Protein AF-A0A968VU97-F1 (afdb_monomer_lite)

Radius of gyration: 23.93 Å; chains: 1; bounding box: 60×37×75 Å

Secondary structure (DSSP, 8-state):
--HHHHHHHT--SS-HHHHHHHHHHHHHHHHHHHHHHHHHHHHHHHHHHHHHTT-HHHHHHHHHHTHIIIIIHHHHHSTT-TTHHHHHHHHHHHHHHHHHHHHHHHHHT-GGGG--------PPPGGGS--

pLDDT: mean 70.29, std 8.07, range [49.28, 83.94]

Structure (mmCIF, N/CA/C/O backbone):
data_AF-A0A968VU97-F1
#
_entry.id   AF-A0A968VU97-F1
#
loop_
_atom_site.group_PDB
_at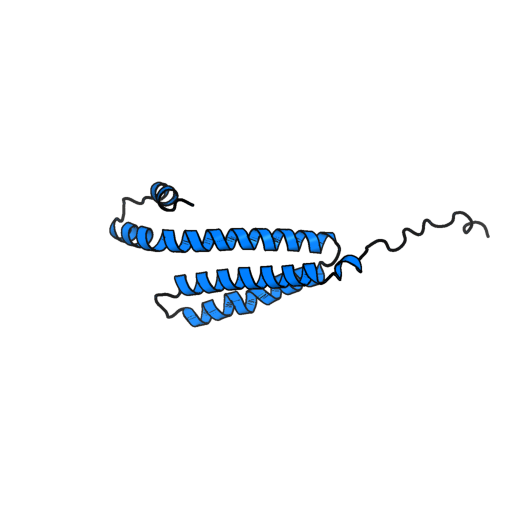om_site.id
_atom_site.type_symbol
_atom_site.label_atom_id
_atom_site.label_alt_id
_atom_site.label_comp_id
_atom_site.label_asym_id
_atom_site.label_entity_id
_atom_site.label_seq_id
_atom_site.pdbx_PDB_ins_code
_atom_site.Cartn_x
_atom_site.Cartn_y
_atom_site.Cartn_z
_atom_site.occupancy
_atom_site.B_iso_or_equiv
_atom_site.auth_seq_id
_atom_site.auth_comp_id
_atom_site.auth_asym_id
_atom_site.auth_atom_id
_atom_site.pdbx_PDB_model_num
ATOM 1 N N . MET A 1 1 ? -7.920 -6.107 -16.362 1.00 58.81 1 MET A N 1
ATOM 2 C CA . MET A 1 1 ? -7.309 -4.889 -16.942 1.00 58.81 1 MET A CA 1
ATOM 3 C C . MET A 1 1 ? -6.445 -5.296 -18.123 1.00 58.81 1 MET A C 1
ATOM 5 O O . MET A 1 1 ? -5.657 -6.215 -17.953 1.00 58.81 1 MET A O 1
ATOM 9 N N . ILE A 1 2 ? -6.636 -4.694 -19.302 1.00 72.19 2 ILE A N 1
ATOM 10 C CA . ILE A 1 2 ? -5.919 -5.023 -20.550 1.00 72.19 2 ILE A CA 1
ATOM 11 C C . ILE A 1 2 ? -4.697 -4.090 -20.650 1.00 72.19 2 ILE A C 1
ATOM 13 O O . ILE A 1 2 ? -4.873 -2.933 -21.028 1.00 72.19 2 ILE A O 1
ATOM 17 N N . PRO A 1 3 ? -3.468 -4.524 -20.306 1.00 67.75 3 PRO A N 1
ATOM 18 C CA . PRO A 1 3 ? -2.323 -3.613 -20.186 1.00 67.75 3 PRO A CA 1
ATOM 19 C C . PRO A 1 3 ? -1.901 -3.005 -21.530 1.00 67.75 3 PRO A C 1
ATOM 21 O O . PRO A 1 3 ? -1.489 -1.851 -21.584 1.00 67.75 3 PRO A O 1
ATOM 24 N N . GLY A 1 4 ? -2.064 -3.759 -22.624 1.00 69.88 4 GLY A N 1
ATOM 25 C CA . GLY A 1 4 ? -1.716 -3.307 -23.974 1.00 69.88 4 GLY A CA 1
ATOM 26 C C . GLY A 1 4 ? -2.559 -2.130 -24.468 1.00 69.88 4 GLY A C 1
ATOM 27 O O . GLY A 1 4 ? -2.049 -1.292 -25.205 1.00 69.88 4 GLY A O 1
ATOM 28 N N . PHE A 1 5 ? -3.814 -2.016 -24.015 1.00 78.94 5 PHE A N 1
ATOM 29 C CA . PHE A 1 5 ? -4.671 -0.883 -24.368 1.00 78.94 5 PHE A CA 1
ATOM 30 C C . PHE A 1 5 ? -4.112 0.427 -23.800 1.00 78.94 5 PHE A C 1
ATOM 32 O O . PHE A 1 5 ? -3.886 1.370 -24.550 1.00 78.94 5 PHE A O 1
ATOM 39 N N . TYR A 1 6 ? -3.791 0.458 -22.503 1.00 74.12 6 TYR A N 1
ATOM 40 C CA . TYR A 1 6 ? -3.219 1.647 -21.863 1.00 74.12 6 TYR A CA 1
ATOM 41 C C . TYR A 1 6 ? -1.857 2.023 -22.455 1.00 74.12 6 TYR A C 1
ATOM 43 O O . TYR A 1 6 ? -1.601 3.199 -22.690 1.00 74.12 6 TYR A O 1
ATOM 51 N N . LEU A 1 7 ? -1.007 1.036 -22.758 1.00 73.88 7 LEU A N 1
ATOM 52 C CA . LEU A 1 7 ? 0.313 1.292 -23.339 1.00 73.88 7 LEU A CA 1
ATOM 53 C C . LEU A 1 7 ? 0.226 1.854 -24.761 1.00 73.88 7 LEU A C 1
ATOM 55 O O . LEU A 1 7 ? 0.999 2.740 -25.104 1.00 73.88 7 LEU A O 1
ATOM 59 N N . SER A 1 8 ? -0.749 1.435 -25.569 1.00 77.50 8 SER A N 1
ATOM 60 C CA . SER A 1 8 ? -0.921 1.992 -26.918 1.00 77.50 8 SER A CA 1
ATOM 61 C C . SER A 1 8 ? -1.153 3.511 -26.930 1.00 77.50 8 SER A C 1
ATOM 63 O O . SER A 1 8 ? -0.751 4.175 -27.882 1.00 77.50 8 SER A O 1
ATOM 65 N N . TRP A 1 9 ? -1.715 4.074 -25.853 1.00 78.56 9 TRP A N 1
ATOM 66 C CA . TRP A 1 9 ? -1.969 5.513 -25.736 1.00 78.56 9 TRP A CA 1
ATOM 67 C C . TRP A 1 9 ? -0.723 6.324 -25.348 1.00 78.56 9 TRP A C 1
ATOM 69 O O . TRP A 1 9 ? -0.604 7.488 -25.719 1.00 78.56 9 TRP A O 1
ATOM 79 N N . PHE A 1 10 ? 0.233 5.700 -24.652 1.00 77.19 10 PHE A N 1
ATOM 80 C CA . PHE A 1 10 ? 1.510 6.308 -24.255 1.00 77.19 10 PHE A CA 1
ATOM 81 C C . PHE A 1 10 ? 2.669 5.926 -25.188 1.00 77.19 10 PHE A C 1
ATOM 83 O O . PHE A 1 10 ? 3.834 6.088 -24.819 1.00 77.19 10 PHE A O 1
ATOM 90 N N . LYS A 1 11 ? 2.362 5.407 -26.385 1.00 72.44 11 LYS A N 1
ATOM 91 C CA . LYS A 1 11 ? 3.356 4.986 -27.375 1.00 72.44 11 LYS A CA 1
ATOM 92 C C . LYS A 1 11 ? 4.265 6.162 -27.731 1.00 72.44 11 LYS A C 1
ATOM 94 O O . LYS A 1 11 ? 3.832 7.128 -28.353 1.00 72.44 11 LYS A O 1
ATOM 99 N N . ASN A 1 12 ? 5.534 6.059 -27.349 1.00 70.88 12 ASN A N 1
ATOM 100 C CA . ASN A 1 12 ? 6.556 7.034 -27.704 1.00 70.88 12 ASN A CA 1
ATOM 101 C C . ASN A 1 12 ? 7.355 6.517 -28.910 1.00 70.88 12 ASN A C 1
ATOM 103 O O . ASN A 1 12 ? 8.052 5.511 -28.804 1.00 70.88 12 ASN A O 1
ATOM 107 N N . GLU A 1 13 ? 7.240 7.193 -30.056 1.00 69.81 13 GLU A N 1
ATOM 108 C CA . GLU A 1 13 ? 7.937 6.811 -31.295 1.00 69.81 13 GLU A CA 1
ATOM 109 C C . GLU A 1 13 ? 9.366 7.366 -31.393 1.00 69.81 13 GLU A C 1
ATOM 111 O O . GLU A 1 13 ? 10.133 6.920 -32.241 1.00 69.81 13 GLU A O 1
ATOM 116 N N . GLN A 1 14 ? 9.759 8.300 -30.518 1.00 70.56 14 GLN A N 1
ATOM 117 C CA . GLN A 1 14 ? 11.082 8.930 -30.573 1.00 70.56 14 GLN A CA 1
ATOM 118 C C . GLN A 1 14 ? 12.211 8.022 -30.063 1.00 70.56 14 GLN A C 1
ATOM 120 O O . GLN A 1 14 ? 13.355 8.235 -30.443 1.00 70.56 14 GLN A O 1
ATOM 125 N N . ASN A 1 15 ? 11.920 7.016 -29.224 1.00 76.00 15 ASN A N 1
ATOM 126 C CA . ASN A 1 15 ? 12.930 6.116 -28.650 1.00 76.00 15 ASN A CA 1
ATOM 127 C C . ASN A 1 15 ? 12.418 4.665 -28.569 1.00 76.00 15 ASN A C 1
ATOM 129 O O . ASN A 1 15 ? 11.873 4.237 -27.547 1.00 76.00 15 ASN A O 1
ATOM 133 N N . ALA A 1 16 ? 12.608 3.900 -29.647 1.00 75.62 16 ALA A N 1
ATOM 134 C CA . ALA A 1 16 ? 12.099 2.530 -29.777 1.00 75.62 16 ALA A CA 1
ATOM 135 C C . ALA A 1 16 ? 12.702 1.539 -28.757 1.00 75.62 16 ALA A C 1
ATOM 137 O O . ALA A 1 16 ? 11.986 0.673 -28.251 1.00 75.62 16 ALA A O 1
ATOM 138 N N . ASP A 1 17 ? 13.979 1.694 -28.396 1.00 76.81 17 ASP A N 1
ATOM 139 C CA . ASP A 1 17 ? 14.662 0.790 -27.456 1.00 76.81 17 ASP A CA 1
ATOM 140 C C . ASP A 1 17 ? 14.136 0.929 -26.020 1.00 76.81 17 ASP A C 1
ATOM 142 O O . ASP A 1 17 ? 13.897 -0.062 -25.327 1.00 76.81 17 ASP A O 1
ATOM 146 N N . LEU A 1 18 ? 13.875 2.165 -25.582 1.00 76.25 18 LEU A N 1
ATOM 147 C CA . LEU A 1 18 ? 13.240 2.434 -24.289 1.00 76.25 18 LEU A CA 1
ATOM 148 C C . LEU A 1 18 ? 11.792 1.932 -24.270 1.00 76.25 18 LEU A C 1
ATOM 150 O O . LEU A 1 18 ? 11.339 1.374 -23.268 1.00 76.25 18 LEU A O 1
ATOM 154 N N . TRP A 1 19 ? 11.071 2.070 -25.387 1.00 78.00 19 TRP A N 1
ATOM 155 C CA . TRP A 1 19 ? 9.699 1.581 -25.513 1.00 78.00 19 TRP A CA 1
ATOM 156 C C . TRP A 1 19 ? 9.597 0.056 -25.344 1.00 78.00 19 TRP A C 1
ATOM 158 O O . TRP A 1 19 ? 8.695 -0.429 -24.654 1.00 78.00 19 TRP A O 1
ATOM 168 N N . ALA A 1 20 ? 10.547 -0.706 -25.896 1.00 77.50 20 ALA A N 1
ATOM 169 C CA . ALA A 1 20 ? 10.601 -2.162 -25.743 1.00 77.50 20 ALA A CA 1
ATOM 170 C C . ALA A 1 20 ? 10.803 -2.600 -24.277 1.00 77.50 20 ALA A C 1
ATOM 172 O O . ALA A 1 20 ? 10.163 -3.549 -23.807 1.00 77.50 20 ALA A O 1
ATOM 173 N N . GLN A 1 21 ? 11.635 -1.875 -23.522 1.00 78.19 21 GLN A N 1
ATOM 174 C CA . GLN A 1 21 ? 11.842 -2.138 -22.093 1.00 78.19 21 GLN A CA 1
ATOM 175 C C . GLN A 1 21 ? 10.579 -1.828 -21.273 1.00 78.19 21 GLN A C 1
ATOM 177 O O . GLN A 1 21 ? 10.150 -2.641 -20.448 1.00 78.19 21 GLN A O 1
ATOM 182 N N . VAL A 1 22 ? 9.917 -0.699 -21.550 1.00 78.88 22 VAL A N 1
ATOM 183 C CA . VAL A 1 22 ? 8.667 -0.306 -20.874 1.00 78.88 22 VAL A CA 1
ATOM 184 C C . VAL A 1 22 ? 7.542 -1.304 -21.151 1.00 78.88 22 VAL A C 1
ATOM 186 O O . VAL A 1 22 ? 6.847 -1.705 -20.216 1.00 78.88 22 VAL A O 1
ATOM 189 N N . MET A 1 23 ? 7.394 -1.772 -22.394 1.00 79.69 23 MET A N 1
ATOM 190 C CA . MET A 1 23 ? 6.393 -2.783 -22.769 1.00 79.69 23 MET A CA 1
ATOM 191 C C . MET A 1 23 ? 6.556 -4.107 -22.010 1.00 79.69 23 MET A C 1
ATOM 193 O O . MET A 1 23 ? 5.571 -4.817 -21.805 1.00 79.69 23 MET A O 1
ATOM 197 N N . THR A 1 24 ? 7.770 -4.421 -21.552 1.00 80.31 24 THR A N 1
ATOM 198 C CA . THR A 1 24 ? 8.055 -5.636 -20.777 1.00 80.31 24 THR A CA 1
ATOM 199 C C . THR A 1 24 ? 7.721 -5.456 -19.292 1.00 80.31 24 THR A C 1
ATOM 201 O O . THR A 1 24 ? 7.135 -6.342 -18.670 1.00 80.31 24 THR A O 1
ATOM 204 N N . ILE A 1 25 ? 8.049 -4.297 -18.715 1.00 79.19 25 ILE A N 1
ATOM 205 C CA . ILE A 1 25 ? 7.934 -4.049 -17.268 1.00 79.19 25 ILE A CA 1
ATOM 206 C C . ILE A 1 25 ? 6.532 -3.551 -16.880 1.00 79.19 25 ILE A C 1
ATOM 208 O O . ILE A 1 25 ? 5.955 -3.994 -15.879 1.00 79.19 25 ILE A O 1
ATOM 212 N N . ALA A 1 26 ? 5.952 -2.649 -17.674 1.00 81.00 26 ALA A N 1
ATOM 213 C CA . ALA A 1 26 ? 4.712 -1.955 -17.339 1.00 81.00 26 ALA A CA 1
ATOM 214 C C . ALA A 1 26 ? 3.513 -2.890 -17.081 1.00 81.00 26 ALA A C 1
ATOM 216 O O . ALA A 1 26 ? 2.810 -2.663 -16.094 1.00 81.00 26 ALA A O 1
ATOM 217 N N . PRO A 1 27 ? 3.272 -3.971 -17.857 1.00 81.81 27 PRO A N 1
ATOM 218 C CA . PRO A 1 27 ? 2.150 -4.871 -17.592 1.00 81.81 27 PRO A CA 1
ATOM 219 C C . PRO A 1 27 ? 2.220 -5.555 -16.222 1.00 81.81 27 PRO A C 1
ATOM 221 O O . PRO A 1 27 ? 1.178 -5.806 -15.613 1.00 81.81 27 PRO A O 1
ATOM 224 N N . GLY A 1 28 ? 3.429 -5.867 -15.741 1.00 80.31 28 GLY A N 1
ATOM 225 C CA . GLY A 1 28 ? 3.643 -6.471 -14.426 1.00 80.31 28 GLY A CA 1
ATOM 226 C C . GLY A 1 28 ? 3.283 -5.503 -13.302 1.00 80.31 28 GLY A C 1
ATOM 227 O O . GLY A 1 28 ? 2.497 -5.843 -12.418 1.00 80.31 28 GLY A O 1
ATOM 228 N N . ILE A 1 29 ? 3.778 -4.268 -13.395 1.00 78.62 29 ILE A N 1
ATOM 229 C CA . ILE A 1 29 ? 3.506 -3.220 -12.406 1.00 78.62 29 ILE A CA 1
ATOM 230 C C . ILE A 1 29 ? 2.021 -2.837 -12.411 1.00 78.62 29 ILE A C 1
ATOM 232 O O . ILE A 1 29 ? 1.416 -2.759 -11.346 1.00 78.62 29 ILE A O 1
ATOM 236 N N . LEU A 1 30 ? 1.386 -2.696 -13.581 1.00 82.31 30 LEU A N 1
ATOM 237 C CA . LEU A 1 30 ? -0.046 -2.377 -13.696 1.00 82.31 30 LEU A CA 1
ATOM 238 C C . LEU A 1 30 ? -0.947 -3.397 -12.984 1.00 82.31 30 LEU A C 1
ATOM 240 O O . LEU A 1 30 ? -1.944 -3.011 -12.376 1.00 82.31 30 LEU A O 1
ATOM 244 N N . LYS A 1 31 ? -0.605 -4.692 -13.025 1.00 81.25 31 LYS A N 1
ATOM 245 C CA . LYS A 1 31 ? -1.348 -5.724 -12.279 1.00 81.25 31 LYS A CA 1
ATOM 246 C C . LYS A 1 31 ? -1.209 -5.537 -10.769 1.00 81.25 31 LYS A C 1
ATOM 248 O O . LYS A 1 31 ? -2.206 -5.641 -10.058 1.00 81.25 31 LYS A O 1
ATOM 253 N N . ILE A 1 32 ? 0.000 -5.244 -10.289 1.00 76.62 32 ILE A N 1
ATOM 254 C CA . ILE A 1 32 ? 0.259 -5.004 -8.862 1.00 76.62 32 ILE A CA 1
ATOM 255 C C . ILE A 1 32 ? -0.480 -3.744 -8.397 1.00 76.62 32 ILE A C 1
ATOM 257 O O . ILE A 1 32 ? -1.167 -3.785 -7.378 1.00 76.62 32 ILE A O 1
ATOM 261 N N . VAL A 1 33 ? -0.420 -2.664 -9.181 1.00 81.62 33 VAL A N 1
ATOM 262 C CA . VAL A 1 33 ? -1.140 -1.407 -8.926 1.00 81.62 33 VAL A CA 1
ATOM 263 C C . VAL A 1 33 ? -2.643 -1.648 -8.831 1.00 81.62 33 VAL A C 1
ATOM 265 O O . VAL A 1 33 ? -3.275 -1.166 -7.900 1.0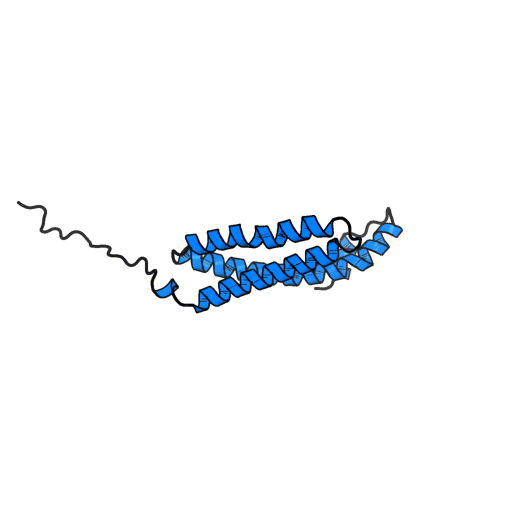0 81.62 33 VAL A O 1
ATOM 268 N N . ALA A 1 34 ? -3.220 -2.438 -9.739 1.00 83.94 34 ALA A N 1
ATOM 269 C CA . ALA A 1 34 ? -4.649 -2.741 -9.717 1.00 83.94 34 ALA A CA 1
ATOM 270 C C . ALA A 1 34 ? -5.092 -3.416 -8.408 1.00 83.94 34 ALA A C 1
ATOM 272 O O . ALA A 1 34 ? -6.112 -3.044 -7.826 1.00 83.94 34 ALA A O 1
ATOM 273 N N . ILE A 1 35 ? -4.314 -4.396 -7.937 1.00 82.38 35 ILE A N 1
ATOM 274 C CA . ILE A 1 35 ? -4.572 -5.097 -6.672 1.00 82.38 35 ILE A CA 1
ATOM 275 C C . ILE A 1 35 ? -4.395 -4.135 -5.494 1.00 82.38 35 ILE A C 1
ATOM 277 O O . ILE A 1 35 ? -5.244 -4.090 -4.603 1.00 82.38 35 ILE A O 1
ATOM 281 N N . PHE A 1 36 ? -3.327 -3.336 -5.512 1.00 79.56 36 PHE A N 1
ATOM 282 C CA . PHE A 1 36 ? -3.058 -2.318 -4.502 1.00 79.56 36 PHE A CA 1
ATOM 283 C C . PHE A 1 36 ? -4.217 -1.321 -4.378 1.00 79.56 36 PHE A C 1
ATOM 285 O O . PHE A 1 36 ? -4.722 -1.121 -3.279 1.00 79.56 36 PHE A O 1
ATOM 292 N N . THR A 1 37 ? -4.707 -0.760 -5.486 1.00 82.62 37 THR A N 1
ATOM 293 C CA . THR A 1 37 ? -5.814 0.208 -5.479 1.00 82.62 37 THR A CA 1
ATOM 294 C C . THR A 1 37 ? -7.125 -0.402 -4.976 1.00 82.62 37 THR A C 1
ATOM 296 O O . THR A 1 37 ? -7.892 0.269 -4.281 1.00 82.62 37 THR A O 1
ATOM 299 N N . ALA A 1 38 ? -7.395 -1.675 -5.284 1.00 83.69 38 ALA A N 1
ATOM 300 C CA . ALA A 1 38 ? -8.569 -2.370 -4.757 1.00 83.69 38 ALA A CA 1
ATOM 301 C C . ALA A 1 38 ? -8.500 -2.517 -3.226 1.00 83.69 38 ALA A C 1
ATOM 303 O O . ALA A 1 38 ? -9.479 -2.235 -2.534 1.00 83.69 38 ALA A O 1
ATOM 304 N N . LEU A 1 39 ? -7.338 -2.907 -2.694 1.00 79.44 39 LEU A N 1
ATOM 305 C CA . LEU A 1 39 ? -7.109 -2.999 -1.249 1.00 79.44 39 LEU A CA 1
ATOM 306 C C . LEU A 1 39 ? -7.163 -1.623 -0.573 1.00 79.44 39 LEU A C 1
ATOM 308 O O . LEU A 1 39 ? -7.816 -1.478 0.458 1.00 79.44 39 LEU A O 1
ATOM 312 N N . ASP A 1 40 ? -6.555 -0.606 -1.183 1.00 80.00 40 ASP A N 1
ATOM 313 C CA . ASP A 1 40 ? -6.571 0.775 -0.692 1.00 80.00 40 ASP A CA 1
ATOM 314 C C . ASP A 1 40 ? -8.005 1.327 -0.588 1.00 80.00 40 ASP A C 1
ATOM 316 O O . ASP A 1 40 ? -8.391 1.932 0.413 1.00 80.00 40 ASP A O 1
ATOM 320 N N . SER A 1 41 ? -8.860 0.996 -1.558 1.00 82.25 41 SER A N 1
ATOM 321 C CA . SER A 1 41 ? -10.280 1.370 -1.530 1.00 82.25 41 SER A CA 1
ATOM 322 C C . SER A 1 41 ? -11.042 0.736 -0.356 1.00 82.25 41 SER A C 1
ATOM 324 O O . SER A 1 41 ? -11.916 1.375 0.241 1.00 82.25 41 SER A O 1
ATOM 326 N N . ILE A 1 42 ? -10.720 -0.514 0.003 1.00 80.25 42 ILE A N 1
ATOM 327 C CA . ILE A 1 42 ? -11.310 -1.206 1.163 1.00 80.25 42 ILE A CA 1
ATOM 328 C C . ILE A 1 42 ? -10.805 -0.570 2.463 1.00 80.25 42 ILE A C 1
ATOM 330 O O . ILE A 1 42 ? -11.602 -0.275 3.359 1.00 80.25 42 ILE A O 1
ATOM 334 N N . TYR A 1 43 ? -9.497 -0.315 2.549 1.00 78.19 43 TYR A N 1
ATOM 335 C CA . TYR A 1 43 ? -8.863 0.385 3.665 1.00 78.19 43 TYR A CA 1
ATOM 336 C C . TYR A 1 43 ? -9.529 1.741 3.941 1.00 78.19 43 TYR A C 1
ATOM 338 O O . TYR A 1 43 ? -9.886 2.035 5.089 1.00 78.19 43 TYR A O 1
ATOM 346 N N . LEU A 1 44 ? -9.748 2.545 2.896 1.00 79.00 44 LEU A N 1
ATOM 347 C CA . LEU A 1 44 ? -10.391 3.853 3.004 1.00 79.00 44 LEU A CA 1
ATOM 348 C C . LEU A 1 44 ? -11.840 3.738 3.483 1.00 79.00 44 LEU A C 1
ATOM 350 O O . LEU A 1 44 ? -12.216 4.437 4.422 1.00 79.00 44 LEU A O 1
ATOM 354 N N . ASN A 1 45 ? -12.635 2.827 2.911 1.00 81.88 45 ASN A N 1
ATOM 355 C CA . ASN A 1 45 ? -14.026 2.613 3.331 1.00 81.88 45 ASN A CA 1
ATOM 356 C C . ASN A 1 45 ? -14.137 2.266 4.820 1.00 81.88 45 ASN A C 1
ATOM 358 O O . ASN A 1 45 ? -14.912 2.888 5.550 1.00 81.88 45 ASN A O 1
ATOM 362 N N . ILE A 1 46 ? -13.328 1.310 5.288 1.00 73.38 46 ILE A N 1
ATOM 363 C CA . ILE A 1 46 ? -13.307 0.925 6.702 1.00 73.38 46 ILE A CA 1
ATOM 364 C C . ILE A 1 46 ? -12.858 2.118 7.553 1.00 73.38 46 ILE A C 1
ATOM 366 O O . ILE A 1 46 ? -13.512 2.449 8.538 1.00 73.38 46 ILE A O 1
ATOM 370 N N . S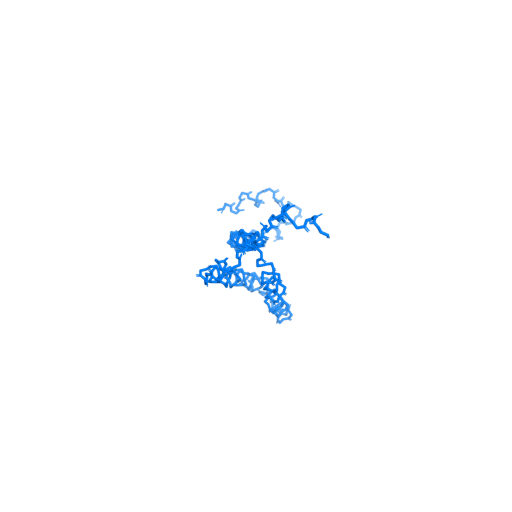ER A 1 47 ? -11.803 2.823 7.147 1.00 73.19 47 SER A N 1
ATOM 371 C CA . SER A 1 47 ? -11.304 4.005 7.857 1.00 73.19 47 SER A CA 1
ATOM 372 C C . SER A 1 47 ? -12.360 5.106 8.005 1.00 73.19 47 SER A C 1
ATOM 374 O O . SER A 1 47 ? -12.486 5.684 9.086 1.00 73.19 47 SER A O 1
ATOM 376 N N . PHE A 1 48 ? -13.138 5.394 6.959 1.00 76.25 48 PHE A N 1
ATOM 377 C CA . PHE A 1 48 ? -14.237 6.360 7.027 1.00 76.25 48 PHE A CA 1
ATOM 378 C C . PHE A 1 48 ? -15.373 5.874 7.931 1.00 76.25 48 PHE A C 1
ATOM 380 O O . PHE A 1 48 ? -15.884 6.665 8.725 1.00 76.25 48 PHE A O 1
ATOM 387 N N . ALA A 1 49 ? -15.702 4.579 7.898 1.00 76.56 49 ALA A N 1
ATOM 388 C CA . ALA A 1 49 ? -16.683 3.989 8.806 1.00 76.56 49 ALA A CA 1
ATOM 389 C C . ALA A 1 49 ? -16.256 4.093 10.289 1.00 76.56 49 ALA A C 1
ATOM 391 O O . ALA A 1 49 ? -17.080 4.467 11.122 1.00 76.56 49 ALA A O 1
ATOM 392 N N . LEU A 1 50 ? -14.979 3.833 10.631 1.00 70.19 50 LEU A N 1
ATOM 393 C CA . LEU A 1 50 ? -14.436 4.039 11.998 1.00 70.19 50 LEU A CA 1
ATOM 394 C C . LEU A 1 50 ? -14.534 5.492 12.432 1.00 70.19 50 LEU A C 1
ATOM 396 O O . LEU A 1 50 ? -14.978 5.786 13.543 1.00 70.19 50 LEU A O 1
ATOM 400 N N . LYS A 1 51 ? -14.090 6.398 11.559 1.00 71.31 51 LYS A N 1
ATOM 401 C CA . LYS A 1 51 ? -14.065 7.827 11.861 1.00 71.31 51 LYS A CA 1
ATOM 402 C C . LYS A 1 51 ? -15.482 8.364 12.093 1.00 71.31 51 LYS A C 1
ATOM 404 O O . LYS A 1 51 ? -15.660 9.164 13.004 1.00 71.31 51 LYS A O 1
ATOM 409 N N . GLY A 1 52 ? -16.478 7.879 11.344 1.00 66.44 52 GLY A N 1
ATOM 410 C CA . GLY A 1 52 ? -17.892 8.229 11.531 1.00 66.44 52 GLY A CA 1
ATOM 411 C C . GLY A 1 52 ? -18.516 7.699 12.830 1.00 66.44 52 GLY A C 1
ATOM 412 O O . GLY A 1 52 ? -19.435 8.319 13.351 1.00 66.44 52 GLY A O 1
ATOM 413 N N . ALA A 1 53 ? -17.997 6.599 13.388 1.00 67.94 53 ALA A N 1
ATOM 414 C CA . ALA A 1 53 ? -18.464 6.018 14.652 1.00 67.94 53 ALA A CA 1
ATOM 415 C C . ALA A 1 53 ? -17.803 6.626 15.911 1.00 67.94 53 ALA A C 1
ATOM 417 O O . ALA A 1 53 ? -18.166 6.261 17.025 1.00 67.94 53 ALA A O 1
ATOM 418 N N . GLY A 1 54 ? -16.826 7.531 15.757 1.00 62.22 54 GLY A N 1
ATOM 419 C CA . GLY A 1 54 ? -16.133 8.200 16.867 1.00 62.22 54 GLY A CA 1
ATOM 420 C C . GLY A 1 54 ? -14.769 7.609 17.264 1.00 62.22 54 GLY A C 1
ATOM 421 O O . GLY A 1 54 ? -14.046 8.243 18.031 1.00 62.22 54 GLY A O 1
ATOM 422 N N . ASP A 1 55 ? -14.342 6.468 16.700 1.00 65.12 55 ASP A N 1
ATOM 423 C CA . ASP A 1 55 ? -13.001 5.882 16.929 1.00 65.12 55 ASP A CA 1
ATOM 424 C C . ASP A 1 55 ? -11.969 6.464 15.935 1.00 65.12 55 ASP A C 1
ATOM 426 O O . ASP A 1 55 ? -11.365 5.775 15.110 1.00 65.12 55 ASP A O 1
ATOM 430 N N . THR A 1 56 ? -11.793 7.788 15.967 1.00 65.94 56 THR A N 1
ATOM 431 C CA . THR A 1 56 ? -10.858 8.521 15.088 1.00 65.94 56 THR A CA 1
ATOM 432 C C . THR A 1 56 ? -9.396 8.368 15.511 1.00 65.94 56 THR A C 1
ATOM 434 O O . THR A 1 56 ? -8.499 8.409 14.666 1.00 65.94 56 THR A O 1
ATOM 437 N N . ARG A 1 57 ? -9.132 8.172 16.809 1.00 65.75 57 ARG A N 1
ATOM 438 C CA . ARG A 1 57 ? -7.768 8.093 17.362 1.00 65.75 57 ARG A CA 1
ATOM 439 C C . ARG A 1 57 ? -7.037 6.825 16.930 1.00 65.75 57 ARG A C 1
ATOM 441 O O . ARG A 1 57 ? -5.856 6.900 16.597 1.00 65.75 57 ARG A O 1
ATOM 448 N N . PHE A 1 58 ? -7.727 5.685 16.889 1.00 67.44 58 PHE A N 1
ATOM 449 C CA . PHE A 1 58 ? -7.106 4.424 16.489 1.00 67.44 58 PHE A CA 1
ATOM 450 C C . PHE A 1 58 ? -6.758 4.408 14.995 1.00 67.44 58 PHE A C 1
ATOM 452 O O . PHE A 1 58 ? -5.634 4.065 14.634 1.00 67.44 58 PHE A O 1
ATOM 459 N N . VAL A 1 59 ? -7.683 4.842 14.130 1.00 68.69 59 VAL A N 1
ATOM 460 C CA . VAL A 1 59 ? -7.453 4.888 12.672 1.00 68.69 59 VAL A CA 1
ATOM 461 C C . VAL A 1 59 ? -6.281 5.790 12.330 1.00 68.69 59 VAL A C 1
ATOM 463 O O . VAL A 1 59 ? -5.400 5.385 11.581 1.00 68.69 59 VAL A O 1
ATOM 466 N N . SER A 1 60 ? -6.256 7.002 12.886 1.00 69.75 60 SER A N 1
ATOM 467 C CA . SER A 1 60 ? -5.192 7.965 12.601 1.00 69.75 60 SER A CA 1
ATOM 468 C C . SER A 1 60 ? -3.834 7.487 13.123 1.00 69.75 60 SER A C 1
ATOM 470 O O . SER A 1 60 ? -2.831 7.684 12.445 1.00 69.75 60 SER A O 1
ATOM 472 N N . GLY A 1 61 ? -3.791 6.804 14.274 1.00 72.81 61 GLY A N 1
ATOM 473 C CA . GLY A 1 61 ? -2.558 6.208 14.798 1.00 72.81 61 GLY A CA 1
ATOM 474 C C . GLY A 1 61 ? -2.013 5.090 13.906 1.00 72.81 61 GLY A C 1
ATOM 475 O O . GLY A 1 61 ? -0.834 5.095 13.561 1.00 72.81 61 GLY A O 1
ATOM 476 N N . VAL A 1 62 ? -2.871 4.165 13.467 1.00 71.00 62 VAL A N 1
ATOM 477 C CA . VAL A 1 62 ? -2.482 3.074 12.554 1.00 71.00 62 VAL A CA 1
ATOM 478 C C . VAL A 1 62 ? -2.064 3.626 11.185 1.00 71.00 62 VAL A C 1
ATOM 480 O O . VAL A 1 62 ? -1.031 3.225 10.653 1.00 71.00 62 VAL A O 1
ATOM 483 N N . ALA A 1 63 ? -2.802 4.600 10.650 1.00 71.56 63 ALA A N 1
ATOM 484 C CA . ALA A 1 63 ? -2.488 5.253 9.381 1.00 71.56 63 ALA A CA 1
ATOM 485 C C . ALA A 1 63 ? -1.147 6.008 9.391 1.00 71.56 63 ALA A C 1
ATOM 487 O O . ALA A 1 63 ? -0.552 6.182 8.335 1.00 71.56 63 ALA A O 1
ATOM 488 N N . LEU A 1 64 ? -0.671 6.464 10.555 1.00 71.75 64 LEU A N 1
ATOM 489 C CA . LEU A 1 64 ? 0.617 7.154 10.697 1.00 71.75 64 LEU A CA 1
ATOM 490 C C . LEU A 1 64 ? 1.774 6.198 10.998 1.00 71.75 64 LEU A C 1
ATOM 492 O O . LEU A 1 64 ? 2.866 6.368 10.459 1.00 71.75 64 LEU A O 1
ATOM 496 N N . ILE A 1 65 ? 1.547 5.196 11.849 1.00 75.50 65 ILE A N 1
ATOM 497 C CA . ILE A 1 65 ? 2.612 4.316 12.349 1.00 75.50 65 ILE A CA 1
ATOM 498 C C . ILE A 1 65 ? 2.949 3.212 11.352 1.00 75.50 65 ILE A C 1
ATOM 500 O O . ILE A 1 65 ? 4.118 2.886 11.195 1.00 75.50 65 ILE A O 1
ATOM 504 N N . VAL A 1 66 ? 1.958 2.621 10.682 1.00 70.62 66 VAL A N 1
ATOM 505 C CA . VAL A 1 66 ? 2.189 1.463 9.804 1.00 70.62 66 VAL A CA 1
ATOM 506 C C . VAL A 1 66 ? 2.942 1.824 8.508 1.00 70.62 66 VAL A C 1
ATOM 508 O O . VAL A 1 66 ? 3.802 1.035 8.121 1.00 70.62 66 VAL A O 1
ATOM 511 N N . PRO A 1 67 ? 2.731 2.976 7.833 1.00 69.19 67 PRO A N 1
ATOM 512 C CA . PRO A 1 67 ? 3.495 3.280 6.620 1.00 69.19 67 PRO A CA 1
ATOM 513 C C . PRO A 1 67 ? 4.980 3.549 6.880 1.00 69.19 67 PRO A C 1
ATOM 515 O O . PRO A 1 67 ? 5.797 3.296 6.001 1.00 69.19 67 PRO A O 1
ATOM 518 N N . TRP A 1 68 ? 5.362 4.004 8.075 1.00 69.25 68 TRP A N 1
ATOM 519 C CA . TRP A 1 68 ? 6.759 4.306 8.405 1.00 69.25 68 TRP A CA 1
ATOM 520 C C . TRP A 1 68 ? 7.709 3.103 8.244 1.00 69.25 68 TRP A C 1
ATOM 522 O O . TRP A 1 68 ? 8.612 3.172 7.413 1.00 69.25 68 TRP A O 1
ATOM 532 N N . PRO A 1 69 ? 7.529 1.970 8.945 1.00 68.62 69 PRO A N 1
ATOM 533 C CA . PRO A 1 69 ? 8.410 0.816 8.795 1.00 68.62 69 PRO A CA 1
ATOM 534 C C . PRO A 1 69 ? 8.221 0.102 7.451 1.00 68.62 69 PRO A C 1
ATOM 536 O O . PRO A 1 69 ? 9.159 -0.511 6.954 1.00 68.62 69 PRO A O 1
ATOM 539 N N . PHE A 1 70 ? 7.035 0.182 6.842 1.00 66.81 70 PHE A N 1
ATOM 540 C CA . PHE A 1 70 ? 6.744 -0.547 5.608 1.00 66.81 70 PHE A CA 1
ATOM 541 C C . PHE A 1 70 ? 7.128 0.191 4.323 1.00 66.81 70 PHE A C 1
ATOM 543 O O . PHE A 1 70 ? 7.394 -0.476 3.329 1.00 66.81 70 PHE A O 1
ATOM 550 N N . MET A 1 71 ? 7.185 1.526 4.315 1.00 65.25 71 MET A N 1
ATOM 551 C CA . MET A 1 71 ? 7.691 2.290 3.167 1.00 65.25 71 MET A CA 1
ATOM 552 C C . MET A 1 71 ? 9.145 2.728 3.338 1.00 65.25 71 MET A C 1
ATOM 554 O O . MET A 1 71 ? 9.907 2.641 2.381 1.00 65.25 71 MET A O 1
ATOM 558 N N . VAL A 1 72 ? 9.558 3.188 4.525 1.00 68.75 72 VAL A N 1
ATOM 559 C CA . VAL A 1 72 ? 10.894 3.794 4.703 1.00 68.75 72 VAL A CA 1
ATOM 560 C C . VAL A 1 72 ? 11.994 2.731 4.727 1.00 68.75 72 VAL A C 1
ATOM 562 O O . VAL A 1 72 ? 13.049 2.906 4.122 1.00 68.75 72 VAL A O 1
ATOM 565 N N . LEU A 1 73 ? 11.740 1.606 5.395 1.00 68.06 73 LEU A N 1
ATOM 566 C CA . LEU A 1 73 ? 12.730 0.553 5.621 1.00 68.06 73 LEU A CA 1
ATOM 567 C C . LEU A 1 73 ? 13.117 -0.196 4.328 1.00 68.06 73 LEU A C 1
ATOM 569 O O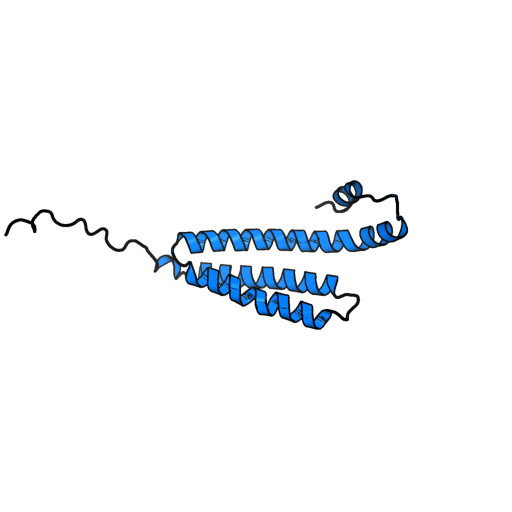 . LEU A 1 73 ? 14.314 -0.287 4.050 1.00 68.06 73 LEU A O 1
ATOM 573 N N . PRO A 1 74 ? 12.175 -0.662 3.478 1.00 65.31 74 PRO A N 1
ATOM 574 C CA . PRO A 1 74 ? 12.544 -1.300 2.214 1.00 65.31 74 PRO A CA 1
ATOM 575 C C . PRO A 1 74 ? 13.114 -0.310 1.190 1.00 65.31 74 PRO A C 1
ATOM 577 O O . PRO A 1 74 ? 14.043 -0.671 0.472 1.00 65.31 74 PRO A O 1
ATOM 580 N N . ALA A 1 75 ? 12.645 0.945 1.160 1.00 65.94 75 ALA A N 1
ATOM 581 C CA . ALA A 1 75 ? 13.189 1.961 0.255 1.00 65.94 75 ALA A CA 1
ATOM 582 C C . ALA A 1 75 ? 14.668 2.272 0.543 1.00 65.94 75 ALA A C 1
ATOM 584 O O . ALA A 1 75 ? 15.451 2.474 -0.384 1.00 65.94 75 ALA A O 1
ATOM 585 N N . PHE A 1 76 ? 15.064 2.276 1.819 1.00 67.56 76 PHE A N 1
ATOM 586 C CA . PHE A 1 76 ? 16.454 2.510 2.204 1.00 67.56 76 PHE A CA 1
ATOM 587 C C . PHE A 1 76 ? 17.347 1.288 1.945 1.00 67.56 76 PHE A C 1
ATOM 589 O O . PHE A 1 76 ? 18.474 1.438 1.480 1.00 67.56 76 PHE A O 1
ATOM 596 N N . LEU A 1 77 ? 16.842 0.078 2.214 1.00 66.62 77 LEU A N 1
ATOM 597 C CA . LEU A 1 77 ? 17.629 -1.158 2.140 1.00 66.62 77 LEU A CA 1
ATOM 598 C C . LEU A 1 77 ? 17.810 -1.691 0.709 1.00 66.62 77 LEU A C 1
ATOM 600 O O . LEU A 1 77 ? 18.756 -2.425 0.444 1.00 66.62 77 LEU A O 1
ATOM 604 N N . MET A 1 78 ? 16.903 -1.349 -0.210 1.00 66.94 78 MET A N 1
ATOM 605 C CA . MET A 1 78 ? 16.879 -1.908 -1.568 1.00 66.94 78 MET A CA 1
ATOM 606 C C . MET A 1 78 ? 17.431 -0.965 -2.636 1.00 66.94 78 MET A C 1
ATOM 608 O O . MET A 1 78 ? 17.411 -1.332 -3.806 1.00 66.94 78 MET A O 1
ATOM 612 N N . ARG A 1 79 ? 17.935 0.222 -2.272 1.00 65.56 79 ARG A N 1
ATOM 613 C CA . ARG A 1 79 ? 18.382 1.235 -3.246 1.00 65.56 79 ARG A CA 1
ATOM 614 C C . ARG A 1 79 ? 19.466 0.727 -4.214 1.00 65.56 79 ARG A C 1
ATOM 616 O O . ARG A 1 79 ? 19.567 1.240 -5.320 1.00 65.56 79 ARG A O 1
ATOM 623 N N . ASP A 1 80 ? 20.266 -0.250 -3.783 1.00 70.12 80 ASP A N 1
ATOM 624 C CA . ASP A 1 80 ? 21.443 -0.740 -4.510 1.00 70.12 80 ASP A CA 1
ATOM 625 C C . ASP A 1 80 ? 21.146 -1.998 -5.368 1.00 70.12 80 ASP A C 1
ATOM 627 O O . ASP A 1 80 ? 22.056 -2.564 -5.969 1.00 70.12 80 ASP A O 1
ATOM 631 N N . LEU A 1 81 ? 19.887 -2.460 -5.440 1.00 70.75 81 LEU A N 1
ATOM 632 C CA . LEU A 1 81 ? 19.482 -3.651 -6.206 1.00 70.75 81 LEU A CA 1
ATOM 633 C C . LEU A 1 81 ? 18.810 -3.272 -7.539 1.00 70.75 81 LEU A C 1
ATOM 635 O O . LEU A 1 81 ? 17.850 -2.510 -7.556 1.00 70.75 81 LEU A O 1
ATOM 639 N N . GLU A 1 82 ? 19.203 -3.885 -8.660 1.00 63.41 82 GLU A N 1
ATOM 640 C CA . GLU A 1 82 ? 18.566 -3.644 -9.977 1.00 63.41 82 GLU A CA 1
ATOM 641 C C . GLU A 1 82 ? 17.063 -4.006 -10.011 1.00 63.41 82 GLU A C 1
ATOM 643 O O . GLU A 1 82 ? 16.291 -3.447 -10.788 1.00 63.41 82 GLU A O 1
ATOM 648 N N . GLN A 1 83 ? 16.608 -4.900 -9.125 1.00 63.84 83 GLN A N 1
ATOM 649 C CA . GLN A 1 83 ? 15.196 -5.281 -8.963 1.00 63.84 83 GLN A CA 1
ATOM 650 C C . GLN A 1 83 ? 14.454 -4.471 -7.882 1.00 63.84 83 GLN A C 1
ATOM 652 O O . GLN A 1 83 ? 13.325 -4.823 -7.517 1.00 63.84 83 GLN A O 1
ATOM 657 N N . ALA A 1 84 ? 15.045 -3.380 -7.380 1.00 66.00 84 ALA A N 1
ATOM 658 C CA . ALA A 1 84 ? 14.486 -2.537 -6.317 1.00 66.00 84 ALA A CA 1
ATOM 659 C C . ALA A 1 84 ? 13.041 -2.103 -6.579 1.00 66.00 84 ALA A C 1
ATOM 661 O O . ALA A 1 84 ? 12.230 -2.035 -5.656 1.00 66.00 84 ALA A O 1
ATOM 662 N N . VAL A 1 85 ? 12.707 -1.846 -7.847 1.00 66.94 85 VAL A N 1
ATOM 663 C CA . VAL A 1 85 ? 11.365 -1.432 -8.262 1.00 66.94 85 VAL A CA 1
ATOM 664 C C . VAL A 1 85 ? 10.355 -2.549 -7.996 1.00 66.94 85 VAL A C 1
ATOM 666 O O . VAL A 1 85 ? 9.362 -2.324 -7.309 1.00 66.94 85 VAL A O 1
ATOM 669 N N . PHE A 1 86 ? 10.613 -3.769 -8.474 1.00 67.94 86 PHE A N 1
ATOM 670 C CA . PHE A 1 86 ? 9.697 -4.899 -8.282 1.00 67.94 86 PHE A CA 1
ATOM 671 C C . PHE A 1 86 ? 9.535 -5.267 -6.808 1.00 67.94 86 PHE A C 1
ATOM 673 O O . PHE A 1 86 ? 8.414 -5.500 -6.351 1.00 67.94 86 PHE A O 1
ATOM 680 N N . LEU A 1 87 ? 10.635 -5.274 -6.054 1.00 68.50 87 LEU A N 1
ATOM 681 C CA . LEU A 1 87 ? 10.606 -5.569 -4.625 1.00 68.50 87 LEU A CA 1
ATOM 682 C C . LEU A 1 87 ? 9.869 -4.481 -3.830 1.00 68.50 87 LEU A C 1
ATOM 684 O O . LEU A 1 87 ? 9.020 -4.822 -3.007 1.00 68.50 87 LEU A O 1
ATOM 688 N N . SER A 1 88 ? 10.092 -3.194 -4.127 1.00 69.81 88 SER A N 1
ATOM 689 C CA . SER A 1 88 ? 9.335 -2.092 -3.508 1.00 69.81 88 SER A CA 1
ATOM 690 C C . SER A 1 88 ? 7.836 -2.220 -3.758 1.00 69.81 88 SER A C 1
ATOM 692 O O . SER A 1 88 ? 7.043 -2.100 -2.825 1.00 69.81 88 SER A O 1
ATOM 694 N N . TRP A 1 89 ? 7.429 -2.523 -4.993 1.00 68.25 89 TRP A N 1
ATOM 695 C CA . TRP A 1 89 ? 6.017 -2.734 -5.320 1.00 68.25 89 TRP A CA 1
ATOM 696 C C . TRP A 1 89 ? 5.420 -3.947 -4.589 1.00 68.25 89 TRP A C 1
ATOM 698 O O . TRP A 1 89 ? 4.273 -3.887 -4.140 1.00 68.25 89 TRP A O 1
ATOM 708 N N . GLY A 1 90 ? 6.196 -5.018 -4.398 1.00 71.31 90 GLY A N 1
ATOM 709 C CA . GLY A 1 90 ? 5.803 -6.159 -3.566 1.00 71.31 90 GLY A CA 1
ATOM 710 C C . GLY A 1 90 ? 5.582 -5.777 -2.098 1.00 71.31 90 GLY A C 1
ATOM 711 O O . GLY A 1 90 ? 4.569 -6.155 -1.507 1.00 71.31 90 GLY A O 1
ATOM 712 N N . PHE A 1 91 ? 6.475 -4.968 -1.524 1.00 72.44 91 PHE A N 1
ATOM 713 C CA . PHE A 1 91 ? 6.338 -4.456 -0.156 1.00 72.44 91 PHE A CA 1
ATOM 714 C C . PHE A 1 91 ? 5.132 -3.525 0.008 1.00 72.44 91 PHE A C 1
ATOM 716 O O . PHE A 1 91 ? 4.416 -3.631 1.003 1.00 72.44 91 PHE A O 1
ATOM 723 N N . VAL A 1 92 ? 4.849 -2.676 -0.983 1.00 69.94 92 VAL A N 1
ATOM 724 C CA . VAL A 1 92 ? 3.643 -1.830 -1.010 1.00 69.94 92 VAL A CA 1
ATOM 725 C C . VAL A 1 92 ? 2.369 -2.680 -1.015 1.00 69.94 92 VAL A C 1
ATOM 727 O O . VAL A 1 92 ? 1.436 -2.402 -0.259 1.00 69.94 92 VAL A O 1
ATOM 730 N N . ALA A 1 93 ? 2.328 -3.754 -1.809 1.00 70.94 93 ALA A N 1
ATOM 731 C CA . ALA A 1 93 ? 1.191 -4.674 -1.820 1.00 70.94 93 ALA A CA 1
ATOM 732 C C . ALA A 1 93 ? 1.035 -5.419 -0.480 1.00 70.94 93 ALA A C 1
ATOM 734 O O . ALA A 1 93 ? -0.081 -5.552 0.028 1.00 70.94 93 ALA A O 1
ATOM 735 N N . PHE A 1 94 ? 2.141 -5.861 0.127 1.00 76.75 94 PHE A N 1
ATOM 736 C CA . PHE A 1 94 ? 2.127 -6.500 1.445 1.00 76.75 94 PHE A CA 1
ATOM 737 C C . PHE A 1 94 ? 1.658 -5.541 2.546 1.00 76.75 94 PHE A C 1
ATOM 739 O O . PHE A 1 94 ? 0.835 -5.919 3.379 1.00 76.75 94 PHE A O 1
ATOM 746 N N . TYR A 1 95 ? 2.112 -4.288 2.516 1.00 76.25 95 TYR A N 1
ATOM 747 C CA . TYR A 1 95 ? 1.632 -3.226 3.398 1.00 76.25 95 TYR A CA 1
ATOM 748 C C . TYR A 1 95 ? 0.120 -3.020 3.265 1.00 76.25 95 TYR A C 1
ATOM 750 O O . TYR A 1 95 ? -0.588 -3.024 4.273 1.00 76.25 95 TYR A O 1
ATOM 758 N N . ALA A 1 96 ? -0.388 -2.905 2.033 1.00 71.94 96 ALA A N 1
ATOM 759 C CA . ALA A 1 96 ? -1.817 -2.737 1.777 1.00 71.94 96 ALA A CA 1
ATOM 760 C C . ALA A 1 96 ? -2.639 -3.928 2.303 1.00 71.94 96 ALA A C 1
ATOM 762 O O . ALA A 1 96 ? -3.692 -3.733 2.915 1.00 71.94 96 ALA A O 1
ATOM 763 N N . LEU A 1 97 ? -2.145 -5.160 2.137 1.00 77.88 97 LEU A N 1
ATOM 764 C CA . LEU A 1 97 ? -2.763 -6.356 2.718 1.00 77.88 97 LEU A CA 1
ATOM 765 C C . LEU A 1 97 ? -2.740 -6.331 4.250 1.00 77.88 97 LEU A C 1
ATOM 767 O O . LEU A 1 97 ? -3.766 -6.592 4.879 1.00 77.88 97 LEU A O 1
ATOM 771 N N . ALA A 1 98 ? -1.598 -5.996 4.850 1.00 77.31 98 ALA A N 1
ATOM 772 C CA . ALA A 1 98 ? -1.431 -5.957 6.296 1.00 77.31 98 ALA A CA 1
ATOM 773 C C . ALA A 1 98 ? -2.351 -4.911 6.935 1.00 77.31 98 ALA A C 1
ATOM 775 O O . ALA A 1 98 ? -3.075 -5.225 7.879 1.00 77.31 98 ALA A O 1
ATOM 776 N N . ILE A 1 99 ? -2.387 -3.688 6.400 1.00 71.19 99 ILE A N 1
ATOM 777 C CA . ILE A 1 99 ? -3.201 -2.612 6.971 1.00 71.19 99 ILE A CA 1
ATOM 778 C C . ILE A 1 99 ? -4.700 -2.876 6.798 1.00 71.19 99 ILE A C 1
ATOM 780 O O . ILE A 1 99 ? -5.473 -2.681 7.739 1.00 71.19 99 ILE A O 1
ATOM 784 N N . THR A 1 100 ? -5.103 -3.417 5.643 1.00 70.88 100 THR A N 1
ATOM 785 C CA . THR A 1 100 ? -6.488 -3.835 5.392 1.00 70.88 100 THR A CA 1
ATOM 786 C C . THR A 1 100 ? -6.883 -4.975 6.329 1.00 70.88 100 THR A C 1
ATOM 788 O O . THR A 1 100 ? -7.949 -4.924 6.939 1.00 70.88 100 THR A O 1
ATOM 791 N N . GLY A 1 101 ? -6.011 -5.971 6.517 1.00 76.69 101 GLY A N 1
ATOM 792 C CA . GLY A 1 101 ? -6.236 -7.096 7.426 1.00 76.69 101 GLY A CA 1
ATOM 793 C C . GLY A 1 101 ? -6.338 -6.674 8.893 1.00 76.69 101 GLY A C 1
ATOM 794 O O . GLY A 1 101 ? -7.259 -7.101 9.589 1.00 76.69 101 GLY A O 1
ATOM 795 N N . ILE A 1 102 ? -5.450 -5.790 9.358 1.00 73.31 102 ILE A N 1
ATOM 796 C CA . ILE A 1 102 ? -5.461 -5.255 10.729 1.00 73.31 102 ILE A CA 1
ATOM 797 C C . ILE A 1 102 ? -6.750 -4.472 10.988 1.00 73.31 102 ILE A C 1
ATOM 799 O O . ILE A 1 102 ? -7.408 -4.688 12.010 1.00 73.31 102 ILE A O 1
ATOM 803 N N . LEU A 1 103 ? -7.150 -3.592 10.065 1.00 66.88 103 LEU A N 1
ATOM 804 C CA . LEU A 1 103 ? -8.392 -2.832 10.203 1.00 66.88 103 LEU A CA 1
ATOM 805 C C . LEU A 1 103 ? -9.628 -3.719 10.101 1.00 66.88 103 LEU A C 1
ATOM 807 O O . LEU A 1 103 ? -10.566 -3.521 10.870 1.00 66.88 103 LEU A O 1
ATOM 811 N N . PHE A 1 104 ? -9.626 -4.724 9.227 1.00 71.00 104 PHE A N 1
ATOM 812 C CA . PHE A 1 104 ? -10.722 -5.682 9.113 1.00 71.00 104 PHE A CA 1
ATOM 813 C C . PHE A 1 104 ? -10.864 -6.548 10.373 1.00 71.00 104 PHE A C 1
ATOM 815 O O . PHE A 1 104 ? -11.972 -6.738 10.885 1.00 71.00 104 PHE A O 1
ATOM 822 N N . TRP A 1 105 ? -9.752 -7.023 10.941 1.00 72.19 105 TRP A N 1
ATOM 823 C CA . TRP A 1 105 ? -9.761 -7.725 12.224 1.00 72.19 105 TRP A CA 1
ATOM 824 C C . TRP A 1 105 ? -10.279 -6.800 13.329 1.00 72.19 105 TRP A C 1
ATOM 826 O O . TRP A 1 105 ? -11.171 -7.174 14.094 1.00 72.19 105 TRP A O 1
ATOM 836 N N . ARG A 1 106 ? -9.791 -5.556 13.394 1.00 70.12 106 ARG A N 1
ATOM 837 C CA . ARG A 1 106 ? -10.253 -4.570 14.380 1.00 70.12 106 ARG A CA 1
ATOM 838 C C . ARG A 1 106 ? -11.735 -4.221 14.211 1.00 70.12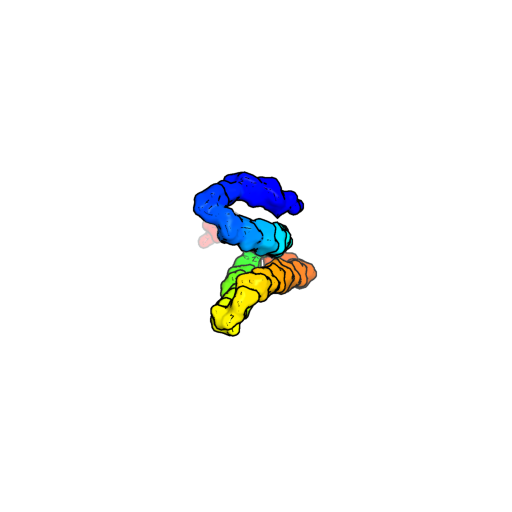 106 ARG A C 1
ATOM 840 O O . ARG A 1 106 ? -12.412 -4.009 15.221 1.00 70.12 106 ARG A O 1
ATOM 847 N N . PHE A 1 107 ? -12.237 -4.187 12.976 1.00 63.19 107 PHE A N 1
ATOM 848 C CA . PHE A 1 107 ? -13.655 -4.035 12.645 1.00 63.19 107 PHE A CA 1
ATOM 849 C C . PHE A 1 107 ? -14.476 -5.178 13.246 1.00 63.19 107 PHE A C 1
ATOM 851 O O . PHE A 1 107 ? -15.418 -4.938 14.002 1.00 63.19 107 PHE A O 1
ATOM 858 N N . ARG A 1 108 ? -14.050 -6.429 13.023 1.00 65.94 108 ARG A N 1
ATOM 859 C CA . ARG A 1 108 ? -14.674 -7.621 13.631 1.00 65.94 108 ARG A CA 1
ATOM 860 C C . ARG A 1 108 ? -14.566 -7.660 15.156 1.00 65.94 108 ARG A C 1
ATOM 862 O O . ARG A 1 108 ? -15.407 -8.273 15.801 1.00 65.94 108 ARG A O 1
ATOM 869 N N . GLY A 1 109 ? -13.574 -6.987 15.738 1.00 62.62 109 GLY A N 1
ATOM 870 C CA . GLY A 1 109 ? -13.339 -6.923 17.184 1.00 62.62 109 GLY A CA 1
ATOM 871 C C . GLY A 1 109 ? -14.395 -6.168 18.005 1.00 62.62 109 GLY A C 1
ATOM 872 O O . GLY A 1 109 ? -14.233 -6.054 19.216 1.00 62.62 109 GLY A O 1
ATOM 873 N N . GLY A 1 110 ? -15.451 -5.617 17.395 1.00 56.31 110 GLY A N 1
ATOM 874 C CA . GLY A 1 110 ? -16.699 -5.264 18.091 1.00 56.31 110 GLY A CA 1
ATOM 875 C C . GLY A 1 110 ? -16.666 -4.086 19.078 1.00 56.31 110 GLY A C 1
ATOM 876 O O . GLY A 1 110 ? -17.733 -3.633 19.486 1.00 56.31 110 GLY A O 1
ATOM 877 N N . LYS A 1 111 ? -15.496 -3.516 19.418 1.00 53.88 111 LYS A N 1
ATOM 878 C CA . LYS A 1 111 ? -15.386 -2.368 20.356 1.00 53.88 111 LYS A CA 1
ATOM 879 C C . LYS A 1 111 ? -16.132 -1.102 19.905 1.00 53.88 111 LYS A C 1
ATOM 881 O O . LYS A 1 111 ? -16.398 -0.220 20.706 1.00 53.88 111 LYS A O 1
ATOM 886 N N . TRP A 1 112 ? -16.517 -1.047 18.640 1.00 53.62 112 TRP A N 1
ATOM 887 C CA . TRP A 1 112 ? -17.287 0.019 18.014 1.00 53.62 112 TRP A CA 1
ATOM 888 C C . TRP A 1 112 ? -18.717 0.105 18.546 1.00 53.62 112 TRP A C 1
ATOM 890 O O . TRP A 1 112 ? -19.267 1.193 18.636 1.00 53.62 112 TRP A O 1
ATOM 900 N N . LYS A 1 113 ? -19.301 -1.024 18.977 1.00 51.72 113 LYS A N 1
ATOM 901 C CA . LYS A 1 113 ? -20.614 -1.031 19.646 1.00 51.72 113 LYS A CA 1
ATOM 902 C C . LYS A 1 113 ? -20.575 -0.398 21.041 1.00 51.72 113 LYS A C 1
ATOM 904 O O . LYS A 1 113 ? -21.618 -0.012 21.549 1.00 51.72 113 LYS A O 1
ATOM 909 N N . SER A 1 114 ? -19.395 -0.302 21.657 1.00 51.56 114 SER A N 1
ATOM 910 C CA . SER A 1 114 ? -19.213 0.318 22.975 1.00 51.56 114 SER A CA 1
ATOM 911 C C . SER A 1 114 ? -18.982 1.830 22.894 1.00 51.56 114 SER A C 1
ATOM 913 O O . SER A 1 114 ? -19.170 2.504 23.902 1.00 51.56 114 SER A O 1
ATOM 915 N N . MET A 1 115 ? -18.602 2.374 21.733 1.00 52.50 115 MET A N 1
ATOM 916 C CA . MET A 1 115 ? -18.450 3.818 21.511 1.00 52.50 115 MET A CA 1
ATOM 917 C C . MET A 1 115 ? -19.730 4.386 20.898 1.00 52.50 115 MET A C 1
ATOM 919 O O . MET A 1 115 ? -19.759 4.897 19.786 1.00 52.50 115 MET A O 1
ATOM 923 N N . SER A 1 116 ? -20.826 4.239 21.631 1.00 49.28 116 SER A N 1
ATOM 924 C CA . SER A 1 116 ? -22.079 4.902 21.305 1.00 49.28 116 SER A CA 1
ATOM 925 C C . SER A 1 116 ? -22.019 6.333 21.840 1.00 49.28 116 SER A C 1
ATOM 927 O O . SER A 1 116 ? -22.042 6.541 23.052 1.00 49.28 116 SER A O 1
ATOM 929 N N . VAL A 1 117 ? -21.965 7.331 20.949 1.00 55.25 117 VAL A N 1
ATOM 930 C CA . VAL A 1 117 ? -22.174 8.762 21.264 1.00 55.25 117 VAL A CA 1
ATOM 931 C C . VAL A 1 117 ? -23.668 9.013 21.529 1.00 55.25 117 VAL A C 1
ATOM 933 O O . VAL A 1 117 ? -24.281 9.933 21.008 1.00 55.25 117 VAL A O 1
ATOM 936 N N . ILE A 1 118 ? -24.297 8.150 22.322 1.00 57.56 118 ILE A N 1
ATOM 937 C CA . ILE A 1 118 ? -25.617 8.396 22.899 1.00 57.56 118 ILE A CA 1
ATOM 938 C C . ILE A 1 118 ? -25.397 8.603 24.398 1.00 57.56 118 ILE A C 1
ATOM 940 O O . ILE A 1 118 ? -26.014 7.971 25.247 1.00 57.56 118 ILE A O 1
ATOM 944 N N . HIS A 1 119 ? -24.458 9.484 24.744 1.00 52.12 119 HIS A N 1
ATOM 945 C CA . HIS A 1 119 ? -24.481 10.098 26.059 1.00 52.12 119 HIS A CA 1
ATOM 946 C C . HIS A 1 119 ? -25.474 11.252 25.988 1.00 52.12 119 HIS A C 1
ATOM 948 O O . HIS A 1 119 ? -25.157 12.334 25.511 1.00 52.12 119 HIS A O 1
ATOM 954 N N . MET A 1 120 ? -26.687 10.965 26.461 1.00 56.44 120 MET A N 1
ATOM 955 C CA . MET A 1 120 ? -27.441 11.882 27.307 1.00 56.44 120 MET A CA 1
ATOM 956 C C . MET A 1 120 ? -27.556 13.304 26.738 1.00 56.44 120 MET A C 1
ATOM 958 O O . MET A 1 120 ? -26.981 14.244 27.283 1.00 56.44 120 MET A O 1
ATOM 962 N N . CYS A 1 121 ? -28.392 13.505 25.715 1.00 53.44 121 CYS A N 1
ATOM 963 C CA . CYS A 1 121 ? -29.122 14.769 25.680 1.00 53.44 121 CYS A CA 1
ATOM 964 C C . CYS A 1 121 ? -30.069 14.745 26.893 1.00 53.44 121 CYS A C 1
ATOM 966 O O . CYS A 1 121 ? -31.218 14.322 26.798 1.00 53.44 121 CYS A O 1
ATOM 968 N N . GLN A 1 122 ? -29.543 15.067 28.078 1.00 61.00 122 GLN A N 1
ATOM 969 C CA . GLN A 1 122 ? -30.365 15.393 29.233 1.00 61.00 122 GLN A CA 1
ATOM 970 C C . GLN A 1 122 ? -30.970 16.750 28.908 1.00 61.00 12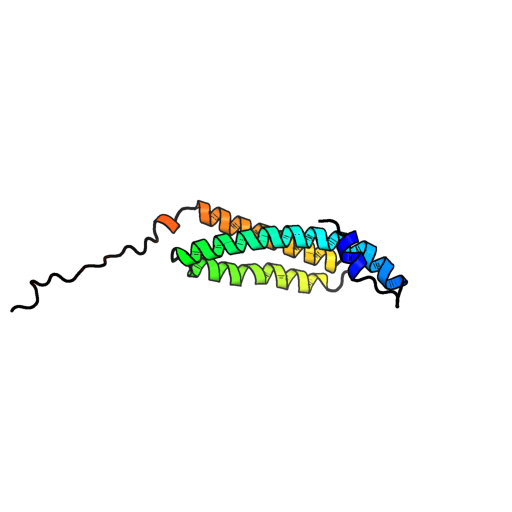2 GLN A C 1
ATOM 972 O O . GLN A 1 122 ? -30.326 17.783 29.071 1.00 61.00 122 GLN A O 1
ATOM 977 N N . VAL A 1 123 ? -32.177 16.728 28.350 1.00 67.00 123 VAL A N 1
ATOM 978 C CA . VAL A 1 123 ? -32.993 17.929 28.197 1.00 67.00 123 VAL A CA 1
ATOM 979 C C . VAL A 1 123 ? -33.159 18.504 29.611 1.00 67.00 123 VAL A C 1
ATOM 981 O O . VAL A 1 123 ? -33.634 17.769 30.482 1.00 67.00 123 VAL A O 1
ATOM 984 N N . PRO A 1 124 ? -32.702 19.738 29.896 1.00 65.69 124 PRO A N 1
ATOM 985 C CA . PRO A 1 124 ? -32.830 20.314 31.229 1.00 65.69 124 PRO A CA 1
ATOM 986 C C . PRO A 1 124 ? -34.301 20.328 31.642 1.00 65.69 124 PRO A C 1
ATOM 988 O O . PRO A 1 124 ? -35.150 20.776 30.871 1.00 65.69 124 PRO A O 1
ATOM 991 N N . ASN A 1 125 ? -34.601 19.810 32.834 1.00 68.19 125 ASN A N 1
ATOM 992 C CA . ASN A 1 125 ? -35.952 19.847 33.376 1.00 68.19 125 ASN A CA 1
ATOM 993 C C . ASN A 1 125 ? -36.340 21.323 33.621 1.00 68.19 125 ASN A C 1
ATOM 995 O O . ASN A 1 125 ? -35.651 21.979 34.410 1.00 68.19 125 ASN A O 1
ATOM 999 N N . PRO A 1 126 ? -37.392 21.862 32.973 1.00 69.44 126 PRO A N 1
ATOM 1000 C CA . PRO A 1 126 ? -37.813 23.255 33.153 1.00 69.44 126 PRO A CA 1
ATOM 1001 C C . PRO A 1 126 ? -38.236 23.608 34.594 1.00 69.44 126 PRO A C 1
ATOM 1003 O O . PRO A 1 126 ? -38.369 24.788 34.909 1.00 69.44 126 PRO A O 1
ATOM 1006 N N . ASP A 1 127 ? -38.380 22.629 35.490 1.00 65.56 127 ASP A N 1
ATOM 1007 C CA . ASP A 1 127 ? -38.841 22.845 36.868 1.00 65.56 127 ASP A CA 1
ATOM 1008 C C . ASP A 1 127 ? -37.754 23.316 37.863 1.00 65.56 127 ASP A C 1
ATOM 1010 O O . ASP A 1 127 ? -38.057 23.541 39.033 1.00 65.56 127 ASP A O 1
ATOM 1014 N N . GLN A 1 128 ? -36.486 23.484 37.453 1.00 61.09 128 GLN A N 1
ATOM 1015 C CA . GLN A 1 128 ? -35.400 23.919 38.360 1.00 61.09 128 GLN A CA 1
ATOM 1016 C C . GLN A 1 128 ? -35.067 25.425 38.328 1.00 61.09 128 GLN A C 1
ATOM 1018 O O . GLN A 1 128 ? -34.144 25.852 39.016 1.00 61.09 128 GLN A O 1
ATOM 1023 N N . THR A 1 129 ? -35.800 26.250 37.574 1.00 58.50 129 THR A N 1
ATOM 1024 C CA . THR A 1 129 ? -35.547 27.707 37.468 1.00 58.50 129 THR A CA 1
ATOM 1025 C C . THR A 1 129 ? -36.415 28.589 38.372 1.00 58.50 129 THR A C 1
ATOM 1027 O O . THR A 1 129 ? -36.445 29.802 38.182 1.00 58.50 129 THR A O 1
ATOM 1030 N N . VAL A 1 130 ? -37.121 28.021 39.354 1.00 56.41 130 VAL A N 1
ATOM 1031 C CA . VAL A 1 130 ? -37.984 28.801 40.256 1.00 56.41 130 VAL A CA 1
ATOM 1032 C C . VAL A 1 130 ? -37.713 28.438 41.713 1.00 56.41 130 VAL A C 1
ATOM 1034 O O . VAL A 1 130 ? -38.527 27.746 42.307 1.00 56.41 130 VAL A O 1
ATOM 1037 N N . LEU A 1 131 ? -36.581 28.885 42.271 1.00 54.59 131 LEU A N 1
ATOM 1038 C CA . LEU A 1 131 ? -36.397 29.224 43.695 1.00 54.59 131 LEU A CA 1
ATOM 1039 C C . LEU A 1 131 ? -35.228 30.205 43.853 1.00 54.59 131 LEU A C 1
ATOM 1041 O O . LEU A 1 131 ? -34.146 29.920 43.292 1.00 54.59 131 LEU A O 1
#

Sequence (131 aa):
MIPGFYLSWFKNEQNADLWAQVMTIAPGILKIVAIFTALDSIYLNISFALKGAGDTRFVSGVALIVPWPFMVLPAFLMRDLEQAVFLSWGFVAFYALAITGILFWRFRGGKWKSMSVIHMCQVPNPDQTVL

Foldseek 3Di:
DPQVVVLVVVDDPPDVVVSVVCVVVVVVLVVLVVLLVVLVVLLVVLQVVCVVLPNPPVSVVLVPPLCCCLQVVLCVVCVPPPCSVVVNSVSSSVSSVVSSVVSVVVVVVPCSVVSPPPPDPPPDDPPPPDD